Protein AF-A0A819YT17-F1 (afdb_monomer_lite)

Secondary structure (DSSP, 8-state):
-----HHHHHHHHHHTT--SS---TTS--TTTT---HHHHHHHHH------HHHHHHHHHHHTT---SS-TTS-HHHHHHHHTT-TTTTTT--

pLDDT: mean 76.62, std 12.5, range [36.03, 89.25]

Foldseek 3Di:
DDDDDPLRVVVVCVVVPHQQQFADLQLDGPLRPDPDPSNVVVVVVDPSPRPVLLVVLLVCQVVVPDPPPDPPDDPVSVVVSVRNNSPPNPPPD

Sequence (93 aa):
CQQFEEPVIIKCLVRAGAHLDCVNYEGQTPKECADNIVITALFNAQNVPRRLKCICARLIVDKRLNIDEHDLFTPYLHKFILMHDHRQNKSKC

Structure (mmCIF, N/CA/C/O backbone):
data_AF-A0A819YT17-F1
#
_entry.id   AF-A0A819YT17-F1
#
loop_
_atom_site.group_PDB
_atom_site.id
_atom_site.type_symbol
_atom_site.label_atom_id
_atom_site.label_alt_id
_atom_site.label_comp_id
_atom_site.label_asym_id
_atom_site.label_entity_id
_atom_site.label_seq_id
_atom_site.pdbx_PDB_ins_code
_atom_site.Cartn_x
_atom_site.Cartn_y
_atom_site.Cartn_z
_atom_site.occupancy
_atom_site.B_iso_or_equiv
_atom_site.auth_seq_id
_atom_site.auth_comp_id
_atom_site.auth_asym_id
_atom_site.auth_atom_id
_atom_site.pdbx_PDB_model_num
ATOM 1 N N . CYS A 1 1 ? -31.027 4.614 7.797 1.00 44.22 1 CYS A N 1
ATOM 2 C CA . CYS A 1 1 ? -29.827 4.471 6.946 1.00 44.22 1 CYS A CA 1
ATOM 3 C C . CYS A 1 1 ? -28.620 4.344 7.864 1.00 44.22 1 CYS A C 1
ATOM 5 O O . CYS A 1 1 ? -28.413 5.257 8.650 1.00 44.22 1 CYS A O 1
ATOM 7 N N . GLN A 1 2 ? -27.901 3.217 7.869 1.00 49.59 2 GLN A N 1
ATOM 8 C CA . GLN A 1 2 ? -26.719 3.071 8.729 1.00 49.59 2 GLN A CA 1
ATOM 9 C C . GLN A 1 2 ? -25.617 4.010 8.226 1.00 49.59 2 GLN A C 1
ATOM 11 O O . GLN A 1 2 ? -25.062 3.796 7.152 1.00 49.59 2 GLN A O 1
ATOM 16 N N . GLN A 1 3 ? -25.338 5.067 8.986 1.00 51.88 3 GLN A N 1
ATOM 17 C CA . GLN A 1 3 ? -24.103 5.831 8.859 1.00 51.88 3 GLN A CA 1
ATOM 18 C C . GLN A 1 3 ? -22.990 4.956 9.438 1.00 51.88 3 GLN A C 1
ATOM 20 O O . GLN A 1 3 ? -23.010 4.622 10.621 1.00 51.88 3 GLN A O 1
ATOM 25 N N . PHE A 1 4 ? -22.070 4.501 8.591 1.00 57.88 4 PHE A N 1
ATOM 26 C CA . PHE A 1 4 ? -20.878 3.809 9.060 1.00 57.88 4 PHE A CA 1
ATOM 27 C C . PHE A 1 4 ? -19.815 4.852 9.382 1.00 57.88 4 PHE A C 1
ATOM 29 O O . PHE A 1 4 ? -19.411 5.613 8.507 1.00 57.88 4 PHE A O 1
ATOM 36 N N . GLU A 1 5 ? -19.370 4.866 10.634 1.00 77.06 5 GLU A N 1
ATOM 37 C CA . GLU A 1 5 ? -18.235 5.672 11.080 1.00 77.06 5 GLU A CA 1
ATOM 38 C C . GLU A 1 5 ? -16.980 5.313 10.263 1.00 77.06 5 GLU A C 1
ATOM 40 O O . GLU A 1 5 ? -16.677 4.132 10.054 1.00 77.06 5 GLU A O 1
ATOM 45 N N . GLU A 1 6 ? -16.229 6.323 9.823 1.00 74.06 6 GLU A N 1
ATOM 46 C CA . GLU A 1 6 ? -15.036 6.204 8.967 1.00 74.06 6 GLU A CA 1
ATOM 47 C C . GLU A 1 6 ? -14.047 5.092 9.405 1.00 74.06 6 GLU A C 1
ATOM 49 O O . GLU A 1 6 ? -13.624 4.290 8.560 1.00 74.06 6 GLU A O 1
ATOM 54 N N . PRO A 1 7 ? -13.740 4.902 10.710 1.00 81.00 7 PRO A N 1
ATOM 55 C CA . PRO A 1 7 ? -12.841 3.836 11.153 1.00 81.00 7 PRO A CA 1
ATOM 56 C C . PRO A 1 7 ? -13.370 2.418 10.885 1.00 81.00 7 PRO A C 1
ATOM 58 O O . PRO A 1 7 ? -12.582 1.479 10.752 1.00 81.00 7 PRO A O 1
ATOM 61 N N . VAL A 1 8 ? -14.693 2.228 10.823 1.00 84.50 8 VAL A N 1
ATOM 62 C CA . VAL A 1 8 ? -15.318 0.926 10.530 1.00 84.50 8 VAL A CA 1
ATOM 63 C C . VAL A 1 8 ? -15.113 0.565 9.063 1.00 84.50 8 VAL A C 1
ATOM 65 O O . VAL A 1 8 ? -14.733 -0.567 8.761 1.00 84.50 8 VAL A O 1
ATOM 68 N N . ILE A 1 9 ? -15.284 1.536 8.165 1.00 85.38 9 ILE A N 1
ATOM 69 C CA . ILE A 1 9 ? -15.077 1.350 6.725 1.00 85.38 9 ILE A CA 1
ATOM 70 C C . ILE A 1 9 ? -13.625 0.948 6.461 1.00 85.38 9 ILE A C 1
ATOM 72 O O . ILE A 1 9 ? -13.371 -0.056 5.792 1.00 85.38 9 ILE A O 1
ATOM 76 N N . ILE A 1 10 ? -12.667 1.655 7.066 1.00 84.75 10 ILE A N 1
ATOM 77 C CA . ILE A 1 10 ? -11.245 1.333 6.912 1.00 84.75 10 ILE A CA 1
ATOM 78 C C . ILE A 1 10 ? -10.937 -0.061 7.465 1.00 84.75 10 ILE A C 1
ATOM 80 O O . ILE A 1 10 ? -10.278 -0.847 6.785 1.00 84.75 10 ILE A O 1
ATOM 84 N N . LYS A 1 11 ? -11.471 -0.443 8.636 1.00 82.50 11 LYS A N 1
ATOM 85 C CA . LYS A 1 11 ? -11.325 -1.819 9.154 1.00 82.50 11 LYS A CA 1
ATOM 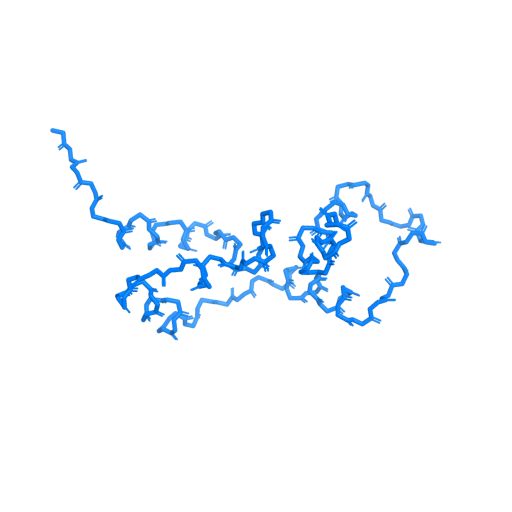86 C C . LYS A 1 11 ? -11.808 -2.863 8.155 1.00 82.50 11 LYS A C 1
ATOM 88 O O . LYS A 1 11 ? -11.117 -3.860 7.950 1.00 82.50 11 LYS A O 1
ATOM 93 N N . CYS A 1 12 ? -12.980 -2.661 7.560 1.00 84.81 12 CYS A N 1
ATOM 94 C CA . CYS A 1 12 ? -13.542 -3.585 6.580 1.00 84.81 12 CYS A CA 1
ATOM 95 C C . CYS A 1 12 ? -12.650 -3.699 5.340 1.00 84.81 12 CYS A C 1
ATOM 97 O O . CYS A 1 12 ? -12.318 -4.813 4.936 1.00 84.81 12 CYS A O 1
ATOM 99 N N . LEU A 1 13 ? -12.201 -2.571 4.787 1.00 84.75 13 LEU A N 1
ATOM 100 C CA . LEU A 1 13 ? -11.330 -2.540 3.610 1.00 84.75 13 LEU A CA 1
ATOM 101 C C . LEU A 1 13 ? -9.987 -3.225 3.873 1.00 84.75 13 LEU A C 1
ATOM 103 O O . LEU A 1 13 ? -9.542 -4.052 3.074 1.00 84.75 13 LEU A O 1
ATOM 107 N N . VAL A 1 14 ? -9.358 -2.946 5.017 1.00 81.69 14 VAL A N 1
ATOM 108 C CA . VAL A 1 14 ? -8.089 -3.588 5.362 1.00 81.69 14 VAL A CA 1
ATOM 109 C C . VAL A 1 14 ? -8.271 -5.097 5.552 1.00 81.69 14 VAL A C 1
ATOM 111 O O . VAL A 1 14 ? -7.474 -5.878 5.036 1.00 81.69 14 VAL A O 1
ATOM 114 N N . ARG A 1 15 ? -9.348 -5.539 6.219 1.00 79.44 15 ARG A N 1
ATOM 115 C CA . ARG A 1 15 ? -9.652 -6.974 6.390 1.00 79.44 15 ARG A CA 1
ATOM 116 C C . ARG A 1 15 ? -9.970 -7.673 5.067 1.00 79.44 15 ARG A C 1
ATOM 118 O O . ARG A 1 15 ? -9.623 -8.839 4.915 1.00 79.44 15 ARG A O 1
ATOM 125 N N . ALA A 1 16 ? -10.559 -6.966 4.104 1.00 80.19 16 ALA A N 1
ATOM 126 C CA . ALA A 1 16 ? -10.741 -7.451 2.735 1.00 80.19 16 ALA A CA 1
ATOM 127 C C . ALA A 1 16 ? -9.419 -7.512 1.936 1.00 80.19 16 ALA A C 1
ATOM 129 O O . ALA A 1 16 ? -9.355 -8.103 0.856 1.00 80.19 16 ALA A O 1
ATOM 130 N N . GLY A 1 17 ? -8.334 -6.954 2.480 1.00 73.88 17 GLY A N 1
ATOM 131 C CA . GLY A 1 17 ? -6.998 -6.993 1.899 1.00 73.88 17 GLY A CA 1
ATOM 132 C C . GLY A 1 17 ? -6.714 -5.859 0.924 1.00 73.88 17 GLY A C 1
ATOM 133 O O . GLY A 1 17 ? -6.009 -6.079 -0.066 1.00 73.88 17 GLY A O 1
ATOM 134 N N . ALA A 1 18 ? -7.260 -4.673 1.205 1.00 83.88 18 ALA A N 1
ATOM 135 C CA . ALA A 1 18 ? -6.871 -3.436 0.546 1.00 83.88 18 ALA A CA 1
ATOM 136 C C . ALA A 1 18 ? -5.348 -3.221 0.602 1.00 83.88 18 ALA A C 1
ATOM 138 O O . ALA A 1 18 ? -4.672 -3.590 1.566 1.00 83.88 18 ALA A O 1
ATOM 139 N N . HIS A 1 19 ? -4.811 -2.616 -0.453 1.00 80.69 19 HIS A N 1
ATOM 140 C CA . HIS A 1 19 ? -3.394 -2.296 -0.560 1.00 80.69 19 HIS A CA 1
ATOM 141 C C . HIS A 1 19 ? -3.079 -1.028 0.240 1.00 80.69 19 HIS A C 1
ATOM 143 O O . HIS A 1 19 ? -3.551 0.053 -0.099 1.00 80.69 19 HIS A O 1
ATOM 149 N N . LEU A 1 20 ? -2.297 -1.157 1.314 1.00 82.00 20 LEU A N 1
ATOM 150 C CA . LEU A 1 20 ? -2.001 -0.041 2.234 1.00 82.00 20 LEU A CA 1
ATOM 151 C C . LEU A 1 20 ? -0.739 0.737 1.843 1.00 82.00 20 LEU A C 1
ATOM 153 O O . LEU A 1 20 ? -0.335 1.679 2.517 1.00 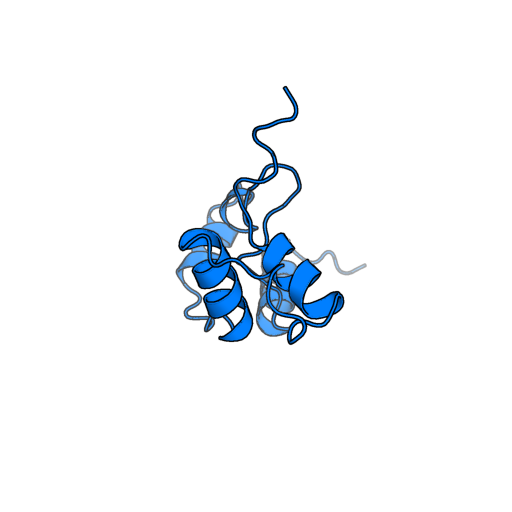82.00 20 LEU A O 1
ATOM 157 N N . ASP A 1 21 ? -0.081 0.285 0.787 1.00 78.00 21 ASP A N 1
ATOM 158 C CA . ASP A 1 21 ? 1.173 0.788 0.258 1.00 78.00 21 ASP A CA 1
ATOM 159 C C . ASP A 1 21 ? 1.062 1.368 -1.147 1.00 78.00 21 ASP A C 1
ATOM 161 O O . ASP A 1 21 ? 2.069 1.805 -1.704 1.00 78.00 21 ASP A O 1
ATOM 165 N N . CYS A 1 22 ? -0.134 1.352 -1.725 1.00 81.75 22 CYS A N 1
ATOM 166 C CA . CYS A 1 22 ? -0.412 2.138 -2.914 1.00 81.75 22 CYS A CA 1
ATOM 167 C C . CYS A 1 22 ? -0.405 3.614 -2.554 1.00 81.75 22 CYS A C 1
ATOM 169 O O . CYS A 1 22 ? -0.747 3.982 -1.430 1.00 81.75 22 CYS A O 1
ATOM 171 N N . VAL A 1 23 ? -0.040 4.436 -3.525 1.00 82.81 23 VAL A N 1
ATOM 172 C CA . VAL A 1 23 ? -0.038 5.884 -3.373 1.00 82.81 23 VAL A CA 1
ATOM 173 C C . VAL A 1 23 ? -1.127 6.514 -4.235 1.00 82.81 23 VAL A C 1
ATOM 175 O O . VAL A 1 23 ? -1.478 5.985 -5.292 1.00 82.81 23 VAL A O 1
ATOM 178 N N . ASN A 1 24 ? -1.692 7.623 -3.767 1.00 86.00 24 ASN A N 1
ATOM 179 C CA . ASN A 1 24 ? -2.595 8.458 -4.554 1.00 86.00 24 ASN A CA 1
ATOM 180 C C . ASN A 1 24 ? -1.808 9.295 -5.593 1.00 86.00 24 ASN A C 1
ATOM 182 O O . ASN A 1 24 ? -0.589 9.169 -5.734 1.00 86.00 24 ASN A O 1
ATOM 186 N N . TYR A 1 25 ? -2.498 10.184 -6.318 1.00 84.31 25 TYR A N 1
ATOM 187 C CA . TYR A 1 25 ? -1.869 11.085 -7.296 1.00 84.31 25 TYR A CA 1
ATOM 188 C C . TYR A 1 25 ? -0.837 12.046 -6.679 1.00 84.31 25 TYR A C 1
ATOM 190 O O . TYR A 1 25 ? 0.035 12.540 -7.387 1.00 84.31 25 TYR A O 1
ATOM 198 N N . GLU A 1 26 ? -0.881 12.261 -5.368 1.00 83.69 26 GLU A N 1
ATOM 199 C CA . GLU A 1 26 ? 0.066 13.096 -4.622 1.00 83.69 26 GLU A CA 1
ATOM 200 C C . GLU A 1 26 ? 1.258 12.290 -4.074 1.00 83.69 26 GLU A C 1
ATOM 202 O O . GLU A 1 26 ? 2.133 12.840 -3.409 1.00 83.69 26 GLU A O 1
ATOM 207 N N . GLY A 1 27 ? 1.326 10.984 -4.356 1.00 82.31 27 GLY A N 1
ATOM 208 C CA . GLY A 1 27 ? 2.394 10.114 -3.862 1.00 82.31 27 GLY A CA 1
ATOM 209 C C . GLY A 1 27 ? 2.229 9.698 -2.397 1.00 82.31 27 GLY A C 1
ATOM 210 O O . GLY A 1 27 ? 3.161 9.136 -1.827 1.00 82.31 27 GLY A O 1
ATOM 211 N N . GLN A 1 28 ? 1.058 9.934 -1.801 1.00 84.69 28 GLN A N 1
ATOM 212 C CA . GLN A 1 28 ? 0.752 9.614 -0.408 1.00 84.69 28 GLN A CA 1
ATOM 213 C C . GLN A 1 28 ? 0.040 8.265 -0.286 1.00 84.69 28 GLN A C 1
ATOM 215 O O . GLN A 1 28 ? -0.894 7.956 -1.029 1.00 84.69 28 GLN A O 1
ATOM 220 N N . THR A 1 29 ? 0.457 7.462 0.684 1.00 84.94 29 THR A N 1
ATOM 221 C CA . THR A 1 29 ? -0.225 6.235 1.105 1.00 84.94 29 THR A CA 1
ATOM 222 C C . THR A 1 29 ? -1.505 6.542 1.891 1.00 84.94 29 THR A C 1
ATOM 224 O O . THR A 1 29 ? -1.612 7.612 2.488 1.00 84.94 29 THR A O 1
ATOM 227 N N . PRO A 1 30 ? -2.455 5.590 2.019 1.00 86.62 30 PRO A N 1
ATOM 228 C CA . PRO A 1 30 ? -3.652 5.775 2.844 1.00 86.62 30 PRO A CA 1
ATOM 229 C C . PRO A 1 30 ? -3.371 6.225 4.284 1.00 86.62 30 PRO A C 1
ATOM 231 O O . PRO A 1 30 ? -4.185 6.921 4.880 1.00 86.62 30 PRO A O 1
ATOM 234 N N . LYS A 1 31 ? -2.219 5.833 4.846 1.00 84.94 31 LYS A N 1
ATOM 235 C CA . LYS A 1 31 ? -1.784 6.263 6.178 1.00 84.94 31 LYS A CA 1
ATOM 236 C C . LYS A 1 31 ? -1.351 7.731 6.200 1.00 84.94 31 LYS A C 1
ATOM 238 O O . LYS A 1 31 ? -1.597 8.407 7.188 1.00 84.94 31 LYS A O 1
ATOM 243 N N . GLU A 1 32 ? -0.680 8.201 5.154 1.00 85.38 32 GLU A N 1
ATOM 244 C CA . GLU A 1 32 ? -0.206 9.588 5.050 1.00 85.38 32 GLU A CA 1
ATOM 245 C C . GLU A 1 32 ? -1.352 10.566 4.770 1.00 85.38 32 GLU A C 1
ATOM 247 O O . GLU A 1 32 ? -1.257 11.719 5.167 1.00 85.38 32 GLU A O 1
ATOM 252 N N . CYS A 1 33 ? -2.448 10.095 4.167 1.00 84.69 33 CYS A N 1
ATOM 253 C CA . CYS A 1 33 ? -3.681 10.871 3.996 1.00 84.69 33 CYS A CA 1
ATOM 254 C C . CYS A 1 33 ? -4.606 10.856 5.229 1.00 84.69 33 CYS A C 1
ATOM 256 O O . CYS A 1 33 ? -5.682 11.447 5.187 1.00 84.69 33 CYS A O 1
ATOM 258 N N . ALA A 1 34 ? -4.273 10.108 6.286 1.00 83.38 34 ALA A N 1
ATOM 259 C CA . ALA A 1 34 ? -5.155 9.966 7.438 1.00 83.38 34 ALA A CA 1
ATOM 260 C C . ALA A 1 34 ? -4.967 11.126 8.427 1.00 83.38 34 ALA A C 1
ATOM 262 O O . ALA A 1 34 ? -4.014 11.140 9.204 1.00 83.38 34 ALA A O 1
ATOM 263 N N . ASP A 1 35 ? -5.938 12.038 8.472 1.00 79.62 35 ASP A N 1
ATOM 264 C CA . ASP A 1 35 ? -5.938 13.166 9.419 1.00 79.62 35 ASP A CA 1
ATOM 265 C C . ASP A 1 35 ? -6.454 12.778 10.818 1.00 79.62 35 ASP A C 1
ATOM 267 O O . ASP A 1 35 ? -6.326 13.52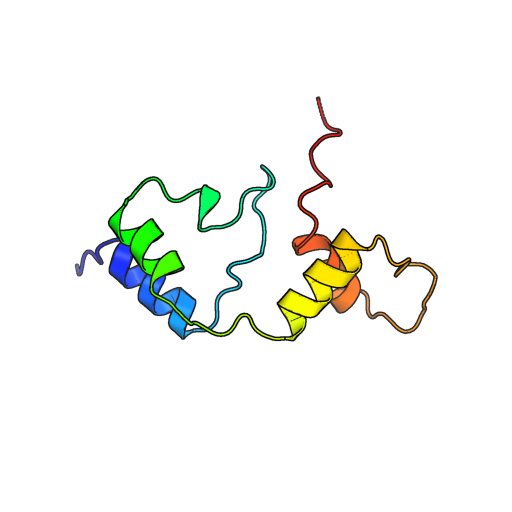1 11.793 1.00 79.62 35 ASP A O 1
ATOM 271 N N . ASN A 1 36 ? -7.044 11.588 10.945 1.00 80.69 36 ASN A N 1
ATOM 272 C CA . ASN A 1 36 ? -7.664 11.110 12.174 1.00 80.69 36 ASN A CA 1
ATOM 273 C C . ASN A 1 36 ? -6.716 10.199 12.967 1.00 80.69 36 ASN A C 1
ATOM 275 O O . ASN A 1 36 ? -6.312 9.131 12.500 1.00 80.69 36 ASN A O 1
ATOM 279 N N . ILE A 1 37 ? -6.448 10.560 14.226 1.00 79.25 37 ILE A N 1
ATOM 280 C CA . ILE A 1 37 ? -5.571 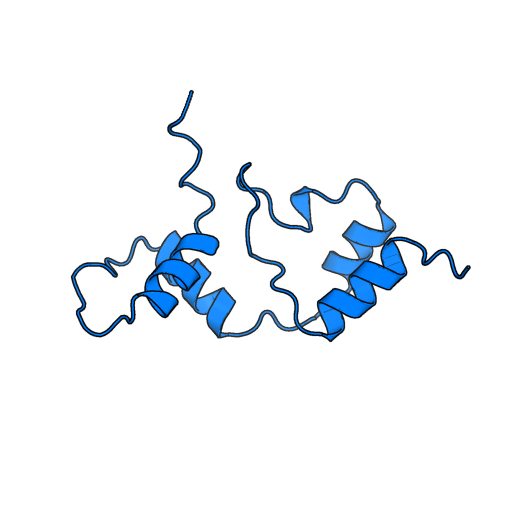9.796 15.124 1.00 79.25 37 ILE A CA 1
ATOM 281 C C . ILE A 1 37 ? -6.011 8.338 15.316 1.00 79.25 37 ILE A C 1
ATOM 283 O O . ILE A 1 37 ? -5.164 7.458 15.454 1.00 79.25 37 ILE A O 1
ATOM 287 N N . VAL A 1 38 ? -7.317 8.054 15.275 1.00 79.31 38 VAL A N 1
ATOM 288 C CA . VAL A 1 38 ? -7.870 6.696 15.397 1.00 79.31 38 VAL A CA 1
ATOM 289 C C . VAL A 1 38 ? -7.534 5.866 14.162 1.00 79.31 38 VAL A C 1
ATOM 291 O O . VAL A 1 38 ? -7.202 4.689 14.287 1.00 79.31 38 VAL A O 1
ATOM 294 N N . ILE A 1 39 ? -7.578 6.471 12.976 1.00 79.62 39 ILE A N 1
ATOM 295 C CA . ILE A 1 39 ? -7.240 5.819 11.706 1.00 79.62 39 ILE A CA 1
ATOM 296 C C . ILE A 1 39 ? -5.728 5.592 11.627 1.00 79.62 39 ILE A C 1
ATOM 298 O O . ILE A 1 39 ? -5.277 4.496 11.295 1.00 79.62 39 ILE A O 1
ATOM 302 N N . THR A 1 40 ? -4.929 6.573 12.037 1.00 80.44 40 THR A N 1
ATOM 303 C CA . THR A 1 40 ? -3.472 6.430 12.127 1.00 80.44 40 THR A CA 1
ATOM 304 C C . THR A 1 40 ? -3.080 5.346 13.129 1.00 80.44 40 THR A C 1
ATOM 306 O O . THR A 1 40 ? -2.247 4.488 12.827 1.00 80.44 40 THR A O 1
ATOM 309 N N . ALA A 1 41 ? -3.729 5.312 14.298 1.00 77.81 41 ALA A N 1
ATOM 310 C CA . ALA A 1 41 ? -3.574 4.237 15.272 1.00 77.81 41 ALA A CA 1
ATOM 311 C C . ALA A 1 41 ? -4.013 2.886 14.698 1.00 77.81 41 ALA A C 1
ATOM 313 O O . ALA A 1 41 ? -3.381 1.879 14.992 1.00 77.81 41 ALA A O 1
ATOM 314 N N . LEU A 1 42 ? -5.030 2.847 13.837 1.00 79.06 42 LEU A N 1
ATOM 315 C CA . LEU A 1 42 ? -5.464 1.629 13.164 1.00 79.06 42 LEU A CA 1
ATOM 316 C C . LEU A 1 42 ? -4.399 1.079 12.217 1.00 79.06 42 LEU A C 1
ATOM 318 O O . LEU A 1 42 ? -4.105 -0.112 12.272 1.00 79.06 42 LEU A O 1
ATOM 322 N N . PHE A 1 43 ? -3.788 1.945 11.409 1.00 76.56 43 PHE A N 1
ATOM 323 C CA . PHE A 1 43 ? -2.666 1.583 10.545 1.00 76.56 43 PHE A CA 1
ATOM 324 C C . PHE A 1 43 ? -1.418 1.168 11.339 1.00 76.56 43 PHE A C 1
ATOM 326 O O . PHE A 1 43 ? -0.645 0.344 10.860 1.00 76.56 43 PHE A O 1
ATOM 333 N N . ASN A 1 44 ? -1.214 1.720 12.541 1.00 72.81 44 ASN A N 1
ATOM 334 C CA . ASN A 1 44 ? -0.076 1.393 13.409 1.00 72.81 44 ASN A CA 1
ATOM 335 C C . ASN A 1 44 ? -0.286 0.110 14.231 1.00 72.81 44 ASN A C 1
ATOM 337 O O . ASN A 1 44 ? 0.647 -0.665 14.408 1.00 72.81 44 ASN A O 1
ATOM 341 N N . ALA A 1 45 ? -1.495 -0.106 14.753 1.00 66.81 45 ALA A N 1
ATOM 342 C CA . ALA A 1 45 ? -1.858 -1.252 15.588 1.00 66.81 45 ALA A CA 1
ATOM 343 C C . ALA A 1 45 ? -2.062 -2.524 14.761 1.00 66.81 45 ALA A C 1
ATOM 345 O O . ALA A 1 45 ? -1.975 -3.643 15.272 1.00 66.81 45 ALA A O 1
ATOM 346 N N . GLN A 1 46 ? -2.352 -2.367 13.472 1.00 60.38 46 GLN A N 1
ATOM 347 C CA . GLN A 1 46 ? -2.479 -3.488 12.570 1.00 60.38 46 GLN A CA 1
ATOM 348 C C . GLN A 1 46 ? -1.100 -4.010 12.159 1.00 60.38 46 GLN A C 1
ATOM 350 O O . GLN A 1 46 ? -0.510 -3.572 11.176 1.00 60.38 46 GLN A O 1
ATOM 355 N N . ASN A 1 47 ? -0.685 -5.092 12.825 1.00 55.38 47 ASN A N 1
ATOM 356 C CA . ASN A 1 47 ? 0.153 -6.158 12.255 1.00 55.38 47 ASN A CA 1
ATOM 357 C C . ASN A 1 47 ? -0.553 -6.848 11.067 1.00 55.38 47 ASN A C 1
ATOM 359 O O . ASN A 1 47 ? -0.527 -8.071 10.947 1.00 55.38 47 ASN A O 1
ATOM 363 N N . VAL A 1 48 ? -1.265 -6.105 10.214 1.00 58.91 48 VAL A N 1
ATOM 364 C CA . VAL A 1 48 ? -1.859 -6.677 9.011 1.00 58.91 48 VAL A CA 1
ATOM 365 C C . VAL A 1 48 ? -0.688 -6.953 8.084 1.00 58.91 48 VAL A C 1
ATOM 367 O O . VAL A 1 48 ? -0.009 -6.008 7.668 1.00 58.91 48 VAL A O 1
ATOM 370 N N . PRO A 1 49 ? -0.390 -8.231 7.803 1.00 58.69 49 PRO A N 1
ATOM 371 C CA . PRO A 1 49 ? 0.754 -8.571 6.990 1.00 58.69 49 PRO A CA 1
ATOM 372 C C . PRO A 1 49 ? 0.553 -7.915 5.630 1.00 58.69 49 PRO A C 1
ATOM 374 O O . PRO A 1 49 ? -0.392 -8.226 4.898 1.00 58.69 49 PRO A O 1
ATOM 377 N N . ARG A 1 50 ? 1.440 -6.970 5.298 1.00 68.56 50 ARG A N 1
ATOM 378 C CA . ARG A 1 50 ? 1.548 -6.461 3.934 1.00 68.56 50 ARG A CA 1
ATOM 379 C C . ARG A 1 50 ? 1.671 -7.677 3.026 1.00 68.56 50 ARG A C 1
ATOM 381 O O . ARG A 1 50 ? 2.541 -8.523 3.232 1.00 68.56 50 ARG A O 1
ATOM 388 N N . ARG A 1 51 ? 0.767 -7.800 2.051 1.00 77.38 51 ARG A N 1
ATOM 389 C CA . ARG A 1 51 ? 0.800 -8.937 1.126 1.00 77.38 51 ARG A CA 1
ATOM 390 C C . ARG A 1 51 ? 2.159 -8.939 0.433 1.00 77.38 51 ARG A C 1
ATOM 392 O O . ARG A 1 51 ? 2.574 -7.896 -0.071 1.00 77.38 51 ARG A O 1
ATOM 399 N N . LEU A 1 52 ? 2.800 -10.106 0.359 1.00 81.38 52 LEU A N 1
ATOM 400 C CA . LEU A 1 52 ? 4.139 -10.273 -0.215 1.00 81.38 52 LEU A CA 1
ATOM 401 C C . LEU A 1 52 ? 4.285 -9.575 -1.574 1.00 81.38 52 LEU A C 1
ATOM 403 O O . LEU A 1 52 ? 5.241 -8.842 -1.778 1.00 81.38 52 LEU A O 1
ATOM 407 N N . LYS A 1 53 ? 3.285 -9.704 -2.457 1.00 84.62 53 LYS A N 1
ATOM 408 C CA . LYS A 1 53 ? 3.278 -9.047 -3.775 1.00 84.62 53 LYS A CA 1
ATOM 409 C C . LYS A 1 53 ? 3.490 -7.527 -3.726 1.00 84.62 53 LYS A C 1
ATOM 411 O O . LYS A 1 53 ? 4.172 -6.992 -4.589 1.00 84.62 53 LYS A O 1
ATOM 416 N N . CYS A 1 54 ? 2.954 -6.843 -2.717 1.00 83.38 54 CYS A N 1
ATOM 417 C CA . CYS A 1 54 ? 3.073 -5.389 -2.584 1.00 83.38 54 CYS A CA 1
ATOM 418 C C . CYS A 1 54 ? 4.438 -5.005 -1.991 1.00 83.38 54 CYS A C 1
ATOM 420 O O . CYS A 1 54 ? 5.075 -4.066 -2.456 1.00 83.38 54 CYS A O 1
ATOM 422 N N . ILE A 1 55 ? 4.950 -5.814 -1.049 1.00 82.44 55 ILE A N 1
ATOM 423 C CA . ILE A 1 55 ? 6.332 -5.695 -0.554 1.00 82.44 55 ILE A CA 1
ATOM 424 C C . ILE A 1 55 ? 7.320 -5.857 -1.715 1.00 82.44 55 ILE A C 1
ATOM 426 O O . ILE A 1 55 ? 8.214 -5.034 -1.878 1.00 82.44 55 ILE A O 1
ATOM 430 N N . CYS A 1 56 ? 7.143 -6.886 -2.546 1.00 87.75 56 CYS A N 1
ATOM 431 C CA . CYS A 1 56 ? 7.979 -7.119 -3.720 1.00 87.75 56 CYS A CA 1
ATOM 432 C C . CYS A 1 56 ? 7.893 -5.957 -4.715 1.00 87.75 56 CYS A C 1
ATOM 434 O O . CYS A 1 56 ? 8.931 -5.465 -5.144 1.00 87.75 56 CYS A O 1
ATOM 436 N N . ALA A 1 57 ? 6.688 -5.481 -5.043 1.00 88.25 57 ALA A N 1
ATOM 437 C CA . ALA A 1 57 ? 6.511 -4.340 -5.940 1.00 88.25 57 ALA A CA 1
ATOM 438 C C . ALA A 1 57 ? 7.208 -3.073 -5.417 1.00 88.25 57 ALA A C 1
ATOM 440 O O . ALA A 1 57 ? 7.947 -2.430 -6.160 1.00 88.25 57 ALA A O 1
ATOM 441 N N . ARG A 1 58 ? 7.061 -2.767 -4.120 1.00 84.56 58 ARG A N 1
ATOM 442 C CA . ARG A 1 58 ? 7.779 -1.667 -3.463 1.00 84.56 58 ARG A CA 1
ATOM 443 C C . ARG A 1 58 ? 9.294 -1.834 -3.574 1.00 84.56 58 ARG A C 1
ATOM 445 O O . ARG A 1 58 ? 9.982 -0.896 -3.949 1.00 84.56 58 ARG A O 1
ATOM 452 N N . LEU A 1 59 ? 9.815 -3.028 -3.291 1.00 88.75 59 LEU A N 1
ATOM 453 C CA . LEU A 1 59 ? 11.252 -3.306 -3.370 1.00 88.75 59 LEU A CA 1
ATOM 454 C C . LEU A 1 59 ? 11.803 -3.118 -4.787 1.00 88.75 59 LEU A C 1
ATOM 456 O O . LEU A 1 59 ? 12.878 -2.543 -4.943 1.00 88.75 59 LEU A O 1
ATOM 460 N N . ILE A 1 60 ? 11.070 -3.572 -5.806 1.00 89.00 60 ILE A N 1
ATOM 461 C CA . ILE A 1 60 ? 11.429 -3.394 -7.220 1.00 89.00 60 ILE A CA 1
ATOM 462 C C . ILE A 1 60 ? 11.555 -1.901 -7.550 1.00 89.00 60 ILE A C 1
ATOM 464 O O . ILE A 1 60 ? 12.576 -1.468 -8.089 1.00 89.00 60 ILE A O 1
ATOM 468 N N . VAL A 1 61 ? 10.553 -1.111 -7.155 1.00 87.12 61 VAL A N 1
ATOM 469 C CA . VAL A 1 61 ? 10.534 0.348 -7.310 1.00 87.12 61 VAL A CA 1
ATOM 470 C C . VAL A 1 61 ? 11.711 0.995 -6.572 1.00 87.12 61 VAL A C 1
ATOM 472 O O . VAL A 1 61 ? 12.492 1.740 -7.175 1.00 87.12 61 VAL A O 1
ATOM 475 N N . ASP A 1 62 ? 11.877 0.711 -5.282 1.00 86.62 62 ASP A N 1
ATOM 476 C CA . ASP A 1 62 ? 12.883 1.342 -4.422 1.00 86.62 62 ASP A CA 1
ATOM 477 C C . ASP A 1 62 ? 14.303 1.067 -4.922 1.00 86.62 62 ASP A C 1
ATOM 479 O O . ASP A 1 62 ? 15.149 1.963 -4.935 1.00 86.62 62 ASP A O 1
ATOM 483 N N . LYS A 1 63 ? 14.551 -0.159 -5.396 1.00 89.25 63 LYS A N 1
ATOM 484 C CA . LYS A 1 63 ? 15.844 -0.589 -5.940 1.00 89.25 63 LYS A CA 1
ATOM 485 C C . LYS A 1 63 ? 16.058 -0.220 -7.408 1.00 89.25 63 LYS A C 1
ATOM 487 O O . LYS A 1 63 ? 17.148 -0.472 -7.908 1.00 89.25 63 LYS A O 1
ATOM 492 N N . ARG A 1 64 ? 15.074 0.402 -8.073 1.00 84.31 64 ARG A N 1
ATOM 493 C CA . ARG A 1 64 ? 15.126 0.778 -9.501 1.00 84.31 64 ARG A CA 1
ATOM 494 C C . ARG A 1 64 ? 15.506 -0.402 -10.399 1.00 84.31 64 ARG A C 1
ATOM 496 O O . ARG A 1 64 ? 16.318 -0.254 -11.309 1.00 84.31 64 ARG A O 1
ATOM 503 N N . LEU A 1 65 ? 14.956 -1.580 -10.112 1.00 86.25 65 LEU A N 1
ATOM 504 C CA . LEU A 1 65 ? 15.178 -2.735 -10.977 1.00 86.25 65 LEU A CA 1
ATOM 505 C C . LEU A 1 65 ? 14.507 -2.465 -12.325 1.00 86.25 65 LEU A C 1
ATOM 507 O O . LEU A 1 65 ? 13.353 -2.035 -12.359 1.00 86.25 65 LEU A O 1
ATOM 511 N N . ASN A 1 66 ? 15.234 -2.698 -13.418 1.00 78.88 66 ASN A N 1
ATOM 512 C CA . ASN A 1 66 ? 14.682 -2.527 -14.751 1.00 78.88 66 ASN A CA 1
ATOM 513 C C . ASN A 1 66 ? 13.683 -3.657 -15.030 1.00 78.88 66 ASN A C 1
ATOM 515 O O . ASN A 1 66 ? 14.061 -4.820 -15.157 1.00 78.88 66 ASN A O 1
ATOM 519 N N . ILE A 1 67 ? 12.400 -3.307 -15.064 1.00 77.69 67 ILE A N 1
ATOM 520 C CA . ILE A 1 67 ? 11.304 -4.236 -15.361 1.00 77.69 67 ILE A CA 1
ATOM 521 C C . ILE A 1 67 ? 10.864 -4.172 -16.826 1.00 77.69 67 ILE A C 1
ATOM 523 O O . ILE A 1 67 ? 10.084 -5.022 -17.244 1.00 77.69 67 ILE A O 1
ATOM 527 N N . ASP A 1 68 ? 11.358 -3.191 -17.588 1.00 73.94 68 ASP A N 1
ATOM 528 C CA . ASP A 1 68 ? 11.015 -2.974 -18.999 1.00 73.94 68 ASP A CA 1
ATOM 529 C C . ASP A 1 68 ? 11.816 -3.894 -19.929 1.00 73.94 68 ASP A C 1
ATOM 531 O O . ASP A 1 68 ? 11.337 -4.281 -20.988 1.00 73.94 68 ASP A O 1
ATOM 535 N N . GLU A 1 69 ? 13.026 -4.284 -19.521 1.00 67.94 69 GLU A N 1
ATOM 536 C CA . GLU A 1 69 ? 13.910 -5.171 -20.296 1.00 67.94 69 GLU A CA 1
ATOM 537 C C . GLU A 1 69 ? 13.513 -6.653 -20.230 1.00 67.94 69 GLU A C 1
ATOM 539 O O . GLU A 1 69 ? 14.084 -7.491 -20.928 1.00 67.94 69 GLU A O 1
ATOM 544 N N . HIS A 1 70 ? 12.546 -7.001 -19.383 1.00 64.19 70 HIS A N 1
ATOM 545 C CA . HIS A 1 70 ? 12.146 -8.381 -19.167 1.00 64.19 70 HIS A CA 1
ATOM 546 C C . HIS A 1 70 ? 10.742 -8.636 -19.722 1.00 64.19 70 HIS A C 1
ATOM 548 O O . HIS A 1 70 ? 9.746 -8.415 -19.034 1.00 64.19 70 HIS A O 1
ATOM 554 N N . ASP A 1 71 ? 10.677 -9.255 -20.907 1.00 67.25 71 ASP A N 1
ATOM 555 C CA . ASP A 1 71 ? 9.449 -9.791 -21.535 1.00 67.25 71 ASP A CA 1
ATOM 556 C C . ASP A 1 71 ? 8.674 -10.795 -20.648 1.00 67.25 71 ASP A C 1
ATOM 558 O O . ASP A 1 71 ? 7.581 -11.245 -20.990 1.00 67.25 71 ASP A O 1
ATOM 562 N N . LEU A 1 72 ? 9.217 -11.160 -19.480 1.00 69.25 72 LEU A N 1
ATOM 563 C CA . LEU A 1 72 ? 8.535 -11.963 -18.468 1.00 69.25 72 LEU A CA 1
ATOM 564 C C . LEU A 1 72 ? 7.381 -11.226 -17.771 1.00 69.25 72 LEU A C 1
ATOM 566 O O . LEU A 1 72 ? 6.504 -11.880 -17.197 1.00 69.25 72 LEU A O 1
ATOM 570 N N . PHE A 1 73 ? 7.369 -9.891 -17.762 1.00 77.81 73 PHE A N 1
ATOM 571 C CA . PHE A 1 73 ? 6.347 -9.140 -17.040 1.00 77.81 73 PHE A CA 1
ATOM 572 C C . PHE A 1 73 ? 5.123 -8.878 -17.913 1.00 77.81 73 PHE A C 1
ATOM 574 O O . PHE A 1 73 ? 5.153 -8.117 -18.874 1.00 77.81 73 PHE A O 1
ATOM 581 N N . THR A 1 74 ? 3.987 -9.466 -17.530 1.00 84.31 74 THR A N 1
ATOM 582 C CA . THR A 1 74 ? 2.705 -9.101 -18.148 1.00 84.31 74 THR A CA 1
ATOM 583 C C . THR A 1 74 ? 2.414 -7.601 -17.958 1.00 84.31 74 THR A C 1
ATOM 585 O O . THR A 1 74 ? 2.751 -7.048 -16.904 1.00 84.31 74 THR A O 1
ATOM 588 N N . PRO A 1 75 ? 1.696 -6.944 -18.892 1.00 84.19 75 PRO A N 1
ATOM 589 C CA . PRO A 1 75 ? 1.320 -5.531 -18.758 1.00 84.19 75 PRO A CA 1
ATOM 590 C C . PRO A 1 75 ? 0.583 -5.215 -17.448 1.00 84.19 75 PRO A C 1
ATOM 592 O O . PRO A 1 75 ? 0.720 -4.135 -16.875 1.00 84.19 75 PRO A O 1
ATOM 595 N N . TYR A 1 76 ? -0.187 -6.183 -16.940 1.00 85.12 76 TYR A N 1
ATOM 596 C CA . TYR A 1 76 ? -0.854 -6.072 -15.648 1.00 85.12 76 TYR A CA 1
ATOM 597 C C . TYR A 1 76 ? 0.142 -5.989 -14.485 1.00 85.12 76 TYR A C 1
ATOM 599 O O . TYR A 1 76 ? -0.011 -5.144 -13.606 1.00 85.12 76 TYR A O 1
ATOM 607 N N . LEU A 1 77 ? 1.162 -6.852 -14.474 1.00 84.88 77 LEU A N 1
ATOM 608 C CA . LEU A 1 77 ? 2.180 -6.870 -13.425 1.00 84.88 77 LEU A CA 1
ATOM 609 C C . LEU A 1 77 ? 3.048 -5.610 -13.470 1.00 84.88 77 LEU A C 1
ATOM 611 O O . LEU A 1 77 ? 3.373 -5.065 -12.420 1.00 84.88 77 LEU A O 1
ATOM 615 N N . HIS A 1 78 ? 3.337 -5.101 -14.667 1.00 86.56 78 HIS A N 1
ATOM 616 C CA . HIS A 1 78 ? 4.026 -3.824 -14.845 1.00 86.56 78 HIS A CA 1
ATOM 617 C C . HIS A 1 78 ? 3.239 -2.671 -14.214 1.00 86.56 78 HIS A C 1
ATOM 619 O O . HIS A 1 78 ? 3.721 -2.017 -13.291 1.00 86.56 78 HIS A O 1
ATOM 625 N N . LYS A 1 79 ? 1.961 -2.523 -14.586 1.00 85.06 79 LYS A N 1
ATOM 626 C CA . LYS A 1 79 ? 1.061 -1.525 -13.991 1.00 85.06 79 LYS A CA 1
ATOM 627 C C . LYS A 1 79 ? 0.926 -1.688 -12.475 1.00 85.06 79 LYS A C 1
ATOM 629 O O . LYS A 1 79 ? 0.882 -0.695 -11.751 1.00 85.06 79 LYS A O 1
ATOM 634 N N . PHE A 1 80 ? 0.869 -2.932 -11.997 1.00 87.62 80 PHE A N 1
ATOM 635 C CA . PHE A 1 80 ? 0.839 -3.235 -10.571 1.00 87.62 80 PHE A CA 1
ATOM 636 C C . PHE A 1 80 ? 2.122 -2.794 -9.866 1.00 87.62 80 PHE A C 1
ATOM 638 O O . PHE A 1 80 ? 2.047 -2.283 -8.764 1.00 87.62 80 PHE A O 1
ATOM 645 N N . ILE A 1 81 ? 3.302 -2.945 -10.465 1.00 87.00 81 ILE A N 1
ATOM 646 C CA . ILE A 1 81 ? 4.546 -2.462 -9.852 1.00 87.00 81 ILE A CA 1
ATOM 647 C C . ILE A 1 81 ? 4.565 -0.929 -9.822 1.00 87.00 81 ILE A C 1
ATOM 649 O O . ILE A 1 81 ? 4.866 -0.337 -8.785 1.00 87.00 81 ILE A O 1
ATOM 653 N N . LEU A 1 82 ? 4.167 -0.286 -10.923 1.00 84.12 82 LEU A N 1
ATOM 654 C CA . LEU A 1 82 ? 4.154 1.174 -11.041 1.00 84.12 82 LEU A CA 1
ATOM 655 C C . LEU A 1 82 ? 3.218 1.867 -10.041 1.00 84.12 82 LEU A C 1
ATOM 657 O O . LEU A 1 82 ? 3.528 2.962 -9.582 1.00 84.12 82 LEU A O 1
ATOM 661 N N . MET A 1 83 ? 2.108 1.239 -9.635 1.00 84.75 83 MET A N 1
ATOM 662 C CA . MET A 1 83 ? 1.192 1.825 -8.638 1.00 84.75 83 MET A CA 1
ATOM 663 C C . MET A 1 83 ? 1.820 1.999 -7.239 1.00 84.75 83 MET A C 1
ATOM 665 O O . MET A 1 83 ? 1.233 2.644 -6.369 1.00 84.75 83 MET A O 1
ATOM 669 N N . HIS A 1 84 ? 2.983 1.386 -7.003 1.00 84.69 84 HIS A N 1
ATOM 670 C CA . HIS A 1 84 ? 3.751 1.499 -5.765 1.00 84.69 84 HIS A CA 1
ATOM 671 C C . HIS A 1 84 ? 4.909 2.511 -5.871 1.00 84.69 84 HIS A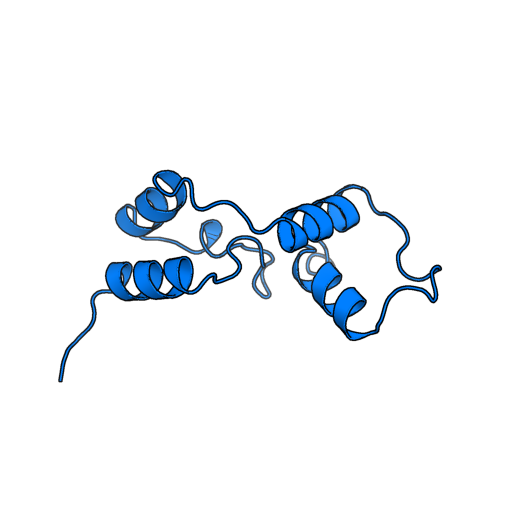 C 1
ATOM 673 O O . HIS A 1 84 ? 5.654 2.690 -4.902 1.00 84.69 84 HIS A O 1
ATOM 679 N N . ASP A 1 85 ? 5.069 3.187 -7.016 1.00 83.06 85 ASP A N 1
ATOM 680 C CA . ASP A 1 85 ? 6.112 4.190 -7.234 1.00 83.06 85 ASP A CA 1
ATOM 681 C C . ASP A 1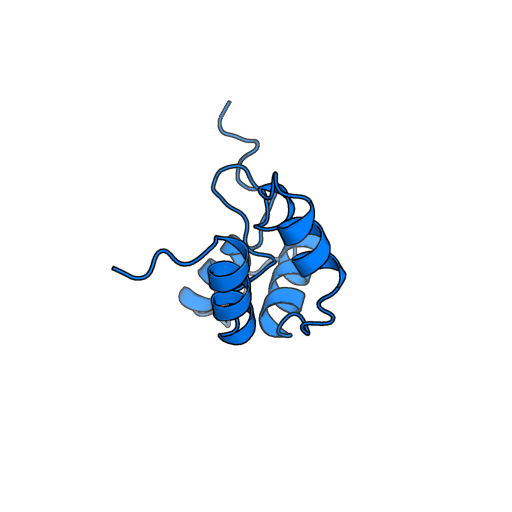 85 ? 5.702 5.585 -6.752 1.00 83.06 85 ASP A C 1
ATOM 683 O O . ASP A 1 85 ? 5.049 6.363 -7.441 1.00 83.06 85 ASP A O 1
ATOM 687 N N . HIS A 1 86 ? 6.169 5.923 -5.553 1.00 71.31 86 HIS A N 1
ATOM 688 C CA . HIS A 1 86 ? 5.980 7.216 -4.894 1.00 71.31 86 HIS A CA 1
ATOM 689 C C . HIS A 1 86 ? 6.756 8.377 -5.554 1.00 71.31 86 HIS A C 1
ATOM 691 O O . HIS A 1 86 ? 6.660 9.516 -5.099 1.00 71.31 86 HIS A O 1
ATOM 697 N N . ARG A 1 87 ? 7.552 8.123 -6.606 1.00 69.75 87 ARG A N 1
ATOM 698 C CA . ARG A 1 87 ? 8.407 9.137 -7.256 1.00 69.75 87 ARG A CA 1
ATOM 699 C C . ARG A 1 87 ? 7.846 9.672 -8.569 1.00 69.75 87 ARG A C 1
ATOM 701 O O . ARG A 1 87 ? 8.289 10.735 -8.997 1.00 69.75 87 ARG A O 1
ATOM 708 N N . GLN A 1 88 ? 6.883 8.992 -9.194 1.00 60.31 88 GLN A N 1
ATOM 709 C CA . GLN A 1 88 ? 6.418 9.333 -10.549 1.00 60.31 88 GLN A CA 1
ATOM 710 C C . GLN A 1 88 ? 5.750 10.712 -10.680 1.00 60.31 88 GLN A C 1
ATOM 712 O O . GLN A 1 88 ? 5.563 11.184 -11.796 1.00 60.31 88 GLN A O 1
ATOM 717 N N . ASN A 1 89 ? 5.443 11.401 -9.576 1.00 51.16 89 ASN A N 1
ATOM 718 C CA . ASN A 1 89 ? 4.675 12.650 -9.612 1.00 51.16 89 ASN A CA 1
ATOM 719 C C . ASN A 1 89 ? 5.440 13.913 -9.185 1.00 51.16 89 ASN A C 1
ATOM 721 O O . ASN A 1 89 ? 4.831 14.970 -9.070 1.00 51.16 89 ASN A O 1
ATOM 725 N N . LYS A 1 90 ? 6.773 13.871 -9.028 1.00 46.19 90 LYS A N 1
ATOM 726 C CA . LYS A 1 90 ? 7.576 15.101 -8.822 1.00 46.19 90 LYS A CA 1
ATOM 727 C C . LYS A 1 90 ? 7.916 15.862 -10.115 1.00 46.19 90 LYS A C 1
ATOM 729 O O . LYS A 1 90 ? 8.608 16.870 -10.054 1.00 46.19 90 LYS A O 1
ATOM 734 N N . SER A 1 91 ? 7.446 15.397 -11.273 1.00 40.41 91 SER A N 1
ATOM 735 C CA . SER A 1 91 ? 7.857 15.904 -12.595 1.00 40.41 91 SER A CA 1
ATOM 736 C C . SER A 1 91 ? 6.755 16.647 -13.364 1.00 40.41 91 SER A C 1
ATOM 738 O O . SER A 1 91 ? 6.857 16.779 -14.580 1.00 40.41 91 SER A O 1
ATOM 740 N N . LYS A 1 92 ? 5.692 17.113 -12.694 1.00 39.38 92 LYS A N 1
ATOM 741 C CA . LYS A 1 92 ? 4.616 17.912 -13.318 1.00 39.38 92 LYS A CA 1
ATOM 742 C C . LYS A 1 92 ? 4.363 19.254 -12.615 1.00 39.38 92 LYS A C 1
ATOM 744 O O . LYS A 1 92 ? 3.212 19.663 -12.490 1.00 39.38 92 LYS A O 1
ATOM 749 N N . CYS A 1 93 ? 5.432 19.916 -12.179 1.00 36.03 93 CYS A N 1
ATOM 750 C CA . CYS A 1 93 ? 5.417 21.340 -11.843 1.00 36.03 93 CYS A CA 1
ATOM 751 C C . CYS A 1 93 ? 6.280 22.093 -12.851 1.00 36.03 93 CYS A C 1
ATOM 753 O O . CYS A 1 93 ? 7.391 21.587 -13.131 1.00 36.03 93 CYS A O 1
#

Radius of gyration: 15.53 Å; chains: 1; bounding box: 46×33×37 Å

Organism: NCBI:txid392030